Protein AF-A0A438KJW9-F1 (afdb_monomer_lite)

Organism: Vitis vinifera (NCBI:txid29760)

pLDDT: mean 77.49, std 19.34, range [31.14, 96.69]

Foldseek 3Di:
DDDDDPCPPDPPVCVVVVDDDDPFWDDKAWDDWDWDQDPVRWIKIWTWMWTATNPQGIKIWIKIWTDDPNDIDIDIDIDHADPVHGDDPVNVVVVVVVRNVVPCDPPD

Structure (mmCIF, N/CA/C/O backbone):
data_AF-A0A438KJW9-F1
#
_entry.id   AF-A0A438KJW9-F1
#
loop_
_atom_site.group_PDB
_atom_site.id
_atom_site.type_symbol
_atom_site.label_atom_id
_atom_site.label_alt_id
_atom_site.label_comp_id
_atom_site.label_asym_id
_atom_site.label_entity_id
_atom_site.label_seq_id
_atom_site.pdbx_PDB_ins_code
_atom_site.Cartn_x
_atom_site.Cartn_y
_atom_site.Cartn_z
_atom_site.occupancy
_atom_site.B_iso_or_equiv
_atom_site.auth_seq_id
_atom_site.auth_comp_id
_atom_site.auth_asym_id
_atom_site.auth_atom_id
_atom_site.pdbx_PDB_model_num
ATOM 1 N N . MET A 1 1 ? -30.720 -24.139 -36.562 1.00 39.31 1 MET A N 1
ATOM 2 C CA . MET A 1 1 ? -29.513 -24.545 -35.804 1.00 39.31 1 MET A CA 1
ATOM 3 C C . MET A 1 1 ? -28.395 -23.664 -36.357 1.00 39.31 1 MET A C 1
ATOM 5 O O . MET A 1 1 ? -28.233 -23.694 -37.562 1.00 39.31 1 MET A O 1
ATOM 9 N N . GLN A 1 2 ? -27.779 -22.704 -35.665 1.00 37.19 2 GLN A N 1
ATOM 10 C CA . GLN A 1 2 ? -27.159 -22.704 -34.337 1.00 37.19 2 GLN A CA 1
ATOM 11 C C . GLN A 1 2 ? -27.241 -21.284 -33.723 1.00 37.19 2 GLN A C 1
ATOM 13 O O . GLN A 1 2 ? -27.097 -20.299 -34.442 1.00 37.19 2 GLN A O 1
ATOM 18 N N . ASN A 1 3 ? -27.462 -21.196 -32.410 1.00 35.22 3 ASN A N 1
ATOM 19 C CA . ASN A 1 3 ? -27.422 -19.960 -31.618 1.00 35.22 3 ASN A CA 1
ATOM 20 C C . ASN A 1 3 ? -25.973 -19.523 -31.308 1.00 35.22 3 ASN A C 1
ATOM 22 O O . ASN A 1 3 ? -25.051 -20.325 -31.467 1.00 35.22 3 ASN A O 1
ATOM 26 N N . ASN A 1 4 ? -25.873 -18.356 -30.642 1.00 35.50 4 ASN A N 1
ATOM 27 C CA . ASN A 1 4 ? -24.968 -18.060 -29.511 1.00 35.50 4 ASN A CA 1
ATOM 28 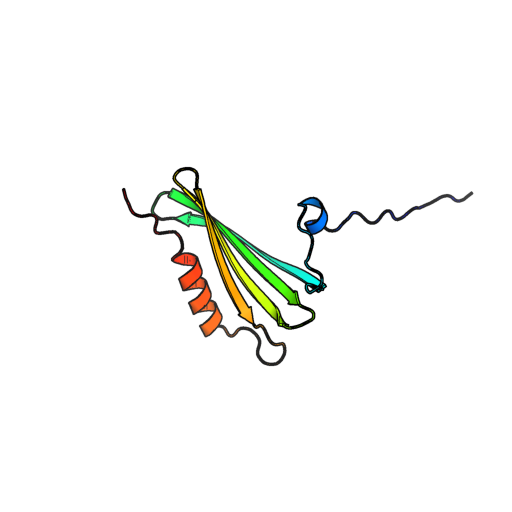C C . ASN A 1 4 ? -23.578 -17.454 -29.851 1.00 35.50 4 ASN A C 1
ATOM 30 O O . ASN A 1 4 ? -22.864 -17.990 -30.683 1.00 35.50 4 ASN A O 1
ATOM 34 N N . TRP A 1 5 ? -23.075 -16.360 -29.253 1.00 31.14 5 TRP A N 1
ATOM 35 C CA . TRP A 1 5 ? -23.405 -15.612 -28.027 1.00 31.14 5 TRP A CA 1
ATOM 36 C C . TRP A 1 5 ? -23.010 -14.127 -28.170 1.00 31.14 5 TRP A C 1
ATOM 38 O O . 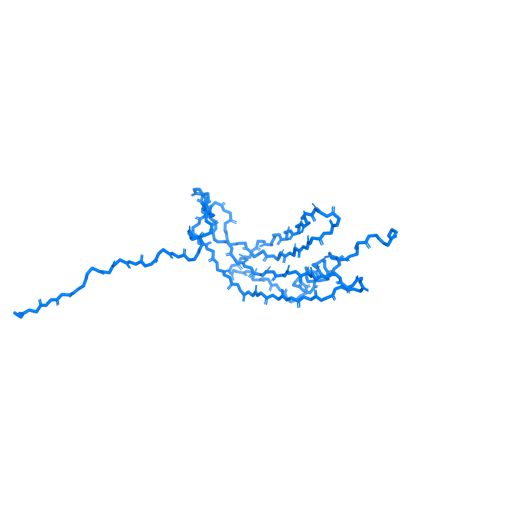TRP A 1 5 ? -21.914 -13.824 -28.643 1.00 31.14 5 TRP A O 1
ATOM 48 N N . ASN A 1 6 ? -23.832 -13.218 -27.634 1.00 44.84 6 ASN A N 1
ATOM 49 C CA . ASN A 1 6 ? -23.366 -11.912 -27.159 1.00 44.84 6 ASN A CA 1
ATOM 50 C C . ASN A 1 6 ? -22.297 -12.153 -26.081 1.00 44.84 6 ASN A C 1
ATOM 52 O O . ASN A 1 6 ? -22.628 -12.550 -24.963 1.00 44.84 6 ASN A O 1
ATOM 56 N N . LYS A 1 7 ? -21.020 -11.896 -26.382 1.00 42.62 7 LYS A N 1
ATOM 57 C CA . LYS A 1 7 ? -20.020 -11.669 -25.333 1.00 42.62 7 LYS A CA 1
ATOM 58 C C . LYS A 1 7 ? -20.253 -10.271 -24.778 1.00 42.62 7 LYS A C 1
ATOM 60 O O . LYS A 1 7 ? -19.609 -9.310 -25.183 1.00 42.62 7 LYS A O 1
ATOM 65 N N . GLN A 1 8 ? -21.197 -10.167 -23.853 1.00 46.06 8 GLN A N 1
ATOM 66 C CA . GLN A 1 8 ? -21.215 -9.054 -22.923 1.00 46.06 8 GLN A CA 1
ATOM 67 C C . GLN A 1 8 ? -20.028 -9.293 -21.988 1.00 46.06 8 GLN A C 1
ATOM 69 O O . GLN A 1 8 ? -20.101 -10.106 -21.070 1.00 46.06 8 GLN A O 1
ATOM 74 N N . SER A 1 9 ? -18.876 -8.710 -22.327 1.00 51.28 9 SER A N 1
ATOM 75 C CA . SER A 1 9 ? -17.696 -8.755 -21.472 1.00 51.28 9 SER A CA 1
ATOM 76 C C . SER A 1 9 ? -18.068 -8.102 -20.151 1.00 51.28 9 SER A C 1
ATOM 78 O O . SER A 1 9 ? -18.423 -6.921 -20.131 1.00 51.28 9 SER A O 1
ATOM 80 N N . SER A 1 10 ? -18.029 -8.873 -19.067 1.00 46.25 10 SER A N 1
ATOM 81 C CA . SER A 1 10 ? -18.157 -8.342 -17.716 1.00 46.25 10 SER A CA 1
ATOM 82 C C . SER A 1 10 ? -17.199 -7.158 -17.567 1.00 46.25 10 SER A C 1
ATOM 84 O O . SER A 1 10 ? -16.037 -7.287 -17.968 1.00 46.25 10 SER A O 1
ATOM 86 N N . PRO A 1 11 ? -17.652 -6.003 -17.054 1.00 48.69 11 PRO A N 1
ATOM 87 C CA . PRO A 1 11 ? -16.749 -4.888 -16.835 1.00 48.69 11 PRO A CA 1
ATOM 88 C C . PRO A 1 11 ? -15.631 -5.323 -15.869 1.00 48.69 11 PRO A C 1
ATOM 90 O O . PRO A 1 11 ? -15.903 -6.087 -14.935 1.00 48.69 11 PRO A O 1
ATOM 93 N N . PRO A 1 12 ? -14.377 -4.887 -16.091 1.00 56.84 12 PRO A N 1
ATOM 94 C CA . PRO A 1 12 ? -13.279 -5.189 -15.181 1.00 56.84 12 PRO A CA 1
ATOM 95 C C . PRO A 1 12 ? -13.631 -4.698 -13.774 1.00 56.84 12 PRO A C 1
ATOM 97 O O . PRO A 1 12 ? -14.296 -3.672 -13.622 1.00 56.84 12 PRO A O 1
ATOM 100 N N . LEU A 1 13 ? -13.190 -5.433 -12.748 1.00 53.62 13 LEU A N 1
ATOM 101 C CA . LEU A 1 13 ? -13.559 -5.211 -11.341 1.00 53.62 13 LEU A CA 1
ATOM 102 C C . LEU A 1 13 ? -13.441 -3.739 -10.907 1.00 53.62 13 LEU A C 1
ATOM 104 O O . LEU A 1 13 ? -14.288 -3.260 -10.161 1.00 53.62 13 LEU A O 1
ATOM 108 N N . PHE A 1 14 ? -12.475 -2.992 -11.446 1.00 51.31 14 PHE A N 1
ATOM 109 C CA . PHE A 1 14 ? -12.285 -1.562 -11.183 1.00 51.31 14 PHE A CA 1
ATOM 110 C C . PHE A 1 14 ? -13.493 -0.684 -11.554 1.00 51.31 14 PHE A C 1
ATOM 112 O O . PHE A 1 14 ? -13.867 0.206 -10.789 1.00 51.31 14 PHE A O 1
ATOM 119 N N . ALA A 1 15 ? -14.170 -0.976 -12.668 1.00 48.69 15 ALA A N 1
ATOM 120 C CA . ALA A 1 15 ? -15.391 -0.271 -13.060 1.00 48.69 15 ALA A CA 1
ATOM 121 C C . ALA A 1 15 ? -16.568 -0.595 -12.123 1.00 48.69 15 ALA A C 1
ATOM 123 O O . ALA A 1 15 ? -17.450 0.237 -11.918 1.00 48.69 15 ALA A O 1
ATOM 124 N N . SER A 1 16 ? -16.558 -1.778 -11.500 1.00 50.44 16 SER A N 1
ATOM 125 C CA . SER A 1 16 ? -17.591 -2.208 -10.554 1.00 50.44 16 SER A CA 1
ATOM 126 C C . SER A 1 16 ? -17.516 -1.490 -9.198 1.00 50.44 16 SER A C 1
ATOM 128 O O . SER A 1 16 ? -18.496 -1.510 -8.457 1.00 50.44 16 SER A O 1
ATOM 130 N N . PHE A 1 17 ? -16.391 -0.833 -8.888 1.00 56.59 17 PHE A N 1
ATOM 131 C CA . PHE A 1 17 ? -16.191 -0.030 -7.673 1.00 56.59 17 PHE A CA 1
ATOM 132 C C . PHE A 1 17 ? -16.322 1.485 -7.903 1.00 56.59 17 PHE A C 1
ATOM 134 O O . PHE A 1 17 ? -16.036 2.268 -7.000 1.00 56.59 17 PHE A O 1
ATOM 141 N N . GLY A 1 18 ? -16.753 1.925 -9.093 1.00 45.00 18 GLY A N 1
ATOM 142 C CA . GLY A 1 18 ? -16.922 3.353 -9.390 1.00 45.00 18 GLY A CA 1
ATOM 143 C C . GLY A 1 18 ? -15.609 4.141 -9.468 1.00 45.00 18 GLY A C 1
ATOM 144 O O . GLY A 1 18 ? -15.626 5.368 -9.389 1.00 45.00 18 GLY A O 1
ATOM 145 N N . LEU A 1 19 ? -14.472 3.460 -9.634 1.00 48.47 19 LEU A N 1
ATOM 146 C CA . LEU A 1 19 ? -13.183 4.097 -9.879 1.00 48.47 19 LEU A CA 1
ATOM 147 C C . LEU A 1 19 ? -13.089 4.431 -11.373 1.00 48.47 19 LEU A C 1
ATOM 149 O O . LEU A 1 19 ? -12.717 3.585 -12.186 1.00 48.47 19 LEU A O 1
ATOM 153 N N . SER A 1 20 ? -13.458 5.653 -11.764 1.00 47.56 20 SER A N 1
ATOM 154 C CA . SER A 1 20 ? -13.136 6.149 -13.104 1.00 47.56 20 SER A CA 1
ATOM 155 C C . SER A 1 20 ? -11.629 6.383 -13.178 1.00 47.56 20 SER A C 1
ATOM 157 O O . SER A 1 20 ? -11.113 7.287 -12.519 1.00 47.56 20 SER A O 1
ATOM 159 N N . LEU A 1 21 ? -10.924 5.557 -13.951 1.00 55.00 21 LEU A N 1
ATOM 160 C CA . LEU A 1 21 ? -9.547 5.836 -14.346 1.00 55.00 21 LEU A CA 1
ATOM 161 C C . LEU A 1 21 ? -9.537 7.204 -15.038 1.00 55.00 21 LEU A C 1
ATOM 163 O O . LEU A 1 21 ? -10.284 7.427 -15.990 1.00 55.00 21 LEU A O 1
ATOM 167 N N . ASP A 1 22 ? -8.751 8.132 -14.498 1.00 54.53 22 ASP A N 1
ATOM 168 C CA . ASP A 1 22 ? -8.505 9.437 -15.112 1.00 54.53 22 ASP A CA 1
ATOM 169 C C . ASP A 1 22 ? -7.962 9.230 -16.543 1.00 54.53 22 ASP A C 1
ATOM 171 O O . ASP A 1 22 ? -7.335 8.206 -16.822 1.00 54.53 22 ASP A O 1
ATOM 175 N N . GLU A 1 23 ? -8.149 10.188 -17.454 1.00 51.88 23 GLU A N 1
ATOM 176 C CA . GLU A 1 23 ? -7.780 10.092 -18.887 1.00 51.88 23 GLU A CA 1
ATOM 177 C C . GLU A 1 23 ? -6.291 9.717 -19.104 1.00 51.88 23 GLU A C 1
ATOM 179 O O . GLU A 1 23 ? -5.871 9.269 -20.172 1.00 51.88 23 GLU A O 1
ATOM 184 N N . SER A 1 24 ? -5.467 9.878 -18.066 1.00 56.62 24 SER A N 1
ATOM 185 C CA . SER A 1 24 ? -4.037 9.581 -18.061 1.00 56.62 24 SER A CA 1
ATOM 186 C C . SER A 1 24 ? -3.648 8.191 -17.521 1.00 56.62 24 SER A C 1
ATOM 188 O O . SER A 1 24 ? -2.443 7.915 -17.471 1.00 56.62 24 SER A O 1
ATOM 190 N N . THR A 1 25 ? -4.583 7.328 -17.119 1.00 64.50 25 THR A N 1
ATOM 191 C CA . THR A 1 25 ? -4.273 5.979 -16.613 1.00 64.50 25 THR A CA 1
ATOM 192 C C . THR A 1 25 ? -4.731 4.915 -17.601 1.00 64.50 25 THR A C 1
ATOM 194 O O . THR A 1 25 ? -5.916 4.809 -17.900 1.00 64.50 25 THR A O 1
ATOM 197 N N . LYS A 1 26 ? -3.783 4.130 -18.119 1.00 71.88 26 LYS A N 1
ATOM 198 C CA . LYS A 1 26 ? -4.046 3.094 -19.122 1.00 71.88 26 LYS A CA 1
ATOM 199 C C . LYS A 1 26 ?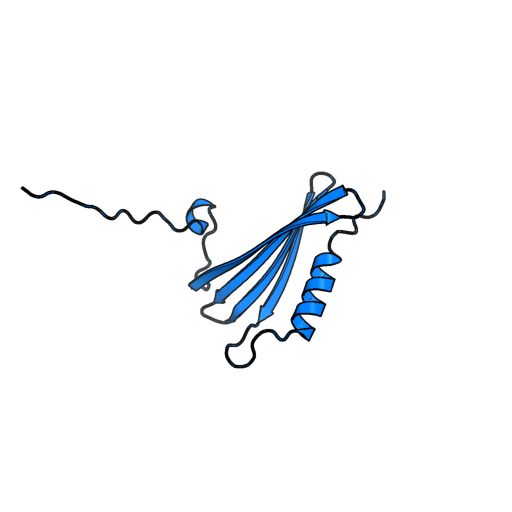 -4.534 1.804 -18.488 1.00 71.88 26 LYS A C 1
ATOM 201 O O . LYS A 1 26 ? -5.525 1.248 -18.946 1.00 71.88 26 LYS A O 1
ATOM 206 N N . ASP A 1 27 ? -3.825 1.343 -17.464 1.00 79.19 27 ASP A N 1
ATOM 207 C CA . ASP A 1 27 ? -4.086 0.053 -16.838 1.00 79.19 27 ASP A CA 1
ATOM 208 C C . ASP A 1 27 ? -3.656 0.049 -15.368 1.00 79.19 27 ASP A C 1
ATOM 210 O O . ASP A 1 27 ? -2.831 0.869 -14.942 1.00 79.19 27 ASP A O 1
ATOM 214 N N . VAL A 1 28 ? -4.236 -0.870 -14.599 1.00 86.12 28 VAL A N 1
ATOM 215 C CA . VAL A 1 28 ? -3.902 -1.114 -13.196 1.00 86.12 28 VAL A CA 1
ATOM 216 C C . VAL A 1 28 ? -3.800 -2.614 -12.951 1.00 86.12 28 VAL A C 1
ATOM 218 O O . VAL A 1 28 ? -4.764 -3.356 -13.130 1.00 86.12 28 VAL A O 1
ATOM 221 N N . GLU A 1 29 ? -2.647 -3.046 -12.456 1.00 89.69 29 GLU A N 1
ATOM 222 C CA . GLU A 1 29 ? -2.379 -4.434 -12.090 1.00 89.69 29 GLU A CA 1
ATOM 223 C C . GLU A 1 29 ? -2.262 -4.559 -10.570 1.00 89.69 29 GLU A C 1
ATOM 225 O O . GLU A 1 29 ? -1.391 -3.945 -9.957 1.00 89.69 29 GLU A O 1
ATOM 230 N N . LEU A 1 30 ? -3.125 -5.362 -9.946 1.00 89.88 30 LEU A N 1
ATOM 231 C CA . LEU A 1 30 ? -3.015 -5.682 -8.523 1.00 89.88 30 LEU A CA 1
ATOM 232 C C . LEU A 1 30 ? -1.960 -6.776 -8.324 1.00 89.88 30 LEU A C 1
ATOM 234 O O . LEU A 1 30 ? -2.129 -7.891 -8.810 1.00 89.88 30 LEU A O 1
ATOM 238 N N . ILE A 1 31 ? -0.903 -6.460 -7.581 1.00 91.12 31 ILE A N 1
ATOM 239 C CA . ILE A 1 31 ? 0.214 -7.369 -7.300 1.00 91.12 31 ILE A CA 1
ATOM 240 C C . ILE A 1 31 ? -0.050 -8.178 -6.032 1.00 91.12 31 ILE A C 1
ATOM 242 O O . ILE A 1 31 ? 0.206 -9.381 -5.998 1.00 91.12 31 ILE A O 1
ATOM 246 N N . GLY A 1 32 ? -0.580 -7.536 -4.989 1.00 91.81 32 GLY A N 1
ATOM 247 C CA . GLY A 1 32 ? -0.764 -8.182 -3.697 1.00 91.81 32 GLY A CA 1
ATOM 248 C C . GLY A 1 32 ? -1.765 -7.476 -2.798 1.00 91.81 32 GLY A C 1
ATOM 249 O O . GLY A 1 32 ? -1.979 -6.267 -2.898 1.00 91.81 32 GLY A O 1
ATOM 250 N N . VAL A 1 33 ? -2.365 -8.265 -1.910 1.00 94.19 33 VAL A N 1
ATOM 251 C CA . VAL A 1 33 ? -3.225 -7.802 -0.820 1.00 94.19 33 VAL A CA 1
ATOM 252 C C . VAL A 1 33 ? -2.784 -8.512 0.448 1.00 94.19 33 VAL A C 1
ATOM 254 O O . VAL A 1 33 ? -2.557 -9.723 0.427 1.00 94.19 33 VAL A O 1
ATOM 257 N N . ALA A 1 34 ? -2.675 -7.768 1.540 1.00 93.94 34 ALA A N 1
ATOM 258 C CA . ALA A 1 34 ? -2.362 -8.315 2.847 1.00 93.94 34 ALA A CA 1
ATOM 259 C C . ALA A 1 34 ? -3.191 -7.644 3.943 1.00 93.94 34 ALA A C 1
ATOM 261 O O . ALA A 1 34 ? -3.711 -6.538 3.798 1.00 93.94 34 ALA A O 1
ATOM 262 N N . GLU A 1 35 ? -3.303 -8.350 5.058 1.00 93.56 35 GLU A N 1
ATOM 263 C CA . GLU A 1 35 ? -3.985 -7.901 6.259 1.00 93.56 35 GLU A CA 1
ATOM 264 C C . GLU A 1 35 ? -3.070 -8.159 7.451 1.00 93.56 35 GLU A C 1
ATOM 266 O O . GLU A 1 35 ? -2.529 -9.257 7.601 1.00 93.56 35 GLU A O 1
ATOM 271 N N . ARG A 1 36 ? -2.903 -7.159 8.319 1.00 92.31 36 ARG A N 1
ATOM 272 C CA . ARG A 1 36 ? -2.092 -7.288 9.532 1.00 92.31 36 ARG A CA 1
ATOM 273 C C . ARG A 1 36 ? -2.739 -6.606 10.728 1.00 92.31 36 ARG A C 1
ATOM 275 O O . ARG A 1 36 ? -3.372 -5.561 10.601 1.00 92.31 36 ARG A O 1
ATOM 282 N N . SER A 1 37 ? -2.515 -7.181 11.905 1.00 88.25 37 SER A N 1
ATOM 283 C CA . SER A 1 37 ? -2.835 -6.530 13.175 1.00 88.25 37 SER A CA 1
ATOM 284 C C . SER A 1 37 ? -1.637 -5.708 13.635 1.00 88.25 37 SER A C 1
ATOM 286 O O . SER A 1 37 ? -0.534 -6.242 13.755 1.00 88.25 37 SER A O 1
ATOM 288 N N . SER A 1 38 ? -1.848 -4.429 13.938 1.00 82.25 38 SER A N 1
ATOM 289 C CA . SER A 1 38 ? -0.832 -3.606 14.597 1.00 82.25 38 SER A CA 1
ATOM 290 C C . SER A 1 38 ? -0.670 -3.981 16.070 1.00 82.25 38 SER A C 1
ATOM 292 O O . SER A 1 38 ? -1.507 -4.685 16.648 1.00 82.25 38 SER A O 1
ATOM 294 N N . GLN A 1 39 ? 0.375 -3.447 16.710 1.00 72.88 39 GLN A N 1
ATOM 295 C CA . GLN A 1 39 ? 0.602 -3.613 18.152 1.00 72.88 39 GLN A CA 1
ATOM 296 C C . GLN A 1 39 ? -0.550 -3.076 19.026 1.00 72.88 39 GLN A C 1
ATOM 298 O O . GLN A 1 39 ? -0.674 -3.479 20.178 1.00 72.88 39 GLN A O 1
ATOM 303 N N . GLY A 1 40 ? -1.420 -2.216 18.482 1.00 74.44 40 GLY A N 1
ATOM 304 C CA . GLY A 1 40 ? -2.623 -1.704 19.150 1.00 74.44 40 GLY A CA 1
ATOM 305 C C . GLY A 1 40 ? -3.910 -2.478 18.840 1.00 74.44 40 GLY A C 1
ATOM 306 O O . GLY A 1 40 ? -4.990 -1.984 19.152 1.00 74.44 40 GLY A O 1
ATOM 307 N N . GLY A 1 41 ? -3.826 -3.642 18.181 1.00 82.81 41 GLY A N 1
ATOM 308 C CA . GLY A 1 41 ? -4.999 -4.411 17.735 1.00 82.81 41 GLY A CA 1
ATOM 309 C C . GLY A 1 41 ? -5.740 -3.778 16.552 1.00 82.81 41 GLY A C 1
ATOM 310 O O . GLY A 1 41 ? -6.871 -4.154 16.247 1.00 82.81 41 GLY A O 1
ATOM 311 N N . LEU A 1 42 ? -5.121 -2.794 15.896 1.00 88.94 42 LEU A N 1
ATOM 312 C CA . LEU A 1 42 ? -5.676 -2.117 14.734 1.00 88.94 42 LEU A CA 1
ATOM 313 C C . LEU A 1 42 ? -5.524 -3.015 13.505 1.00 88.94 42 LEU A C 1
ATOM 315 O O . LEU A 1 42 ? -4.409 -3.418 13.174 1.00 88.94 42 LEU A O 1
ATOM 319 N N . GLN A 1 43 ? -6.626 -3.284 12.810 1.00 92.94 43 GLN A N 1
ATOM 320 C CA . GLN A 1 43 ? -6.576 -3.974 11.526 1.00 92.94 43 GLN A CA 1
ATOM 321 C C . GLN A 1 43 ? -6.102 -3.003 10.439 1.00 92.94 43 GLN A C 1
ATOM 323 O O . GLN A 1 43 ? -6.763 -1.995 10.171 1.00 92.94 43 GLN A O 1
ATOM 328 N N . VAL A 1 44 ? -4.970 -3.322 9.815 1.00 94.56 44 VAL A N 1
ATOM 329 C CA . VAL A 1 44 ? -4.407 -2.592 8.677 1.00 94.56 44 VAL A CA 1
ATOM 330 C C . VAL A 1 44 ? -4.539 -3.456 7.428 1.00 94.56 44 VAL A C 1
ATOM 332 O O . VAL A 1 44 ? -4.219 -4.647 7.451 1.00 94.56 44 VAL A O 1
ATOM 335 N N . TYR A 1 45 ? -5.029 -2.849 6.354 1.00 95.75 45 TYR A N 1
ATOM 336 C CA . TYR A 1 45 ? -5.151 -3.451 5.031 1.00 95.75 45 TYR A CA 1
ATOM 337 C C . TYR A 1 45 ? -4.072 -2.882 4.129 1.00 95.75 45 TYR A C 1
ATOM 339 O O . TYR A 1 45 ? -3.907 -1.663 4.070 1.00 95.75 45 TYR A O 1
ATOM 347 N N . GLU A 1 46 ? -3.368 -3.746 3.416 1.00 96.12 46 GLU A N 1
ATOM 348 C CA . GLU A 1 46 ? -2.251 -3.375 2.560 1.00 96.12 46 GLU A CA 1
ATOM 349 C C . GLU A 1 46 ? -2.489 -3.841 1.129 1.00 96.12 46 GLU A C 1
ATOM 351 O O . GLU A 1 46 ? -3.031 -4.921 0.891 1.00 96.12 46 GLU A O 1
ATOM 356 N N . PHE A 1 47 ? -2.074 -3.014 0.174 1.00 95.69 47 PHE A N 1
ATOM 357 C CA . PHE A 1 47 ? -2.221 -3.270 -1.252 1.00 95.69 47 PHE A CA 1
ATOM 358 C C . PHE A 1 47 ? -0.926 -2.902 -1.970 1.00 95.69 47 PHE A C 1
ATOM 360 O O . PHE A 1 47 ? -0.379 -1.821 -1.755 1.00 95.69 47 PHE A O 1
ATOM 367 N N . GLU A 1 48 ? -0.471 -3.765 -2.868 1.00 94.62 48 GLU A N 1
ATOM 368 C CA . GLU A 1 48 ? 0.581 -3.456 -3.835 1.00 94.62 48 GLU A CA 1
ATOM 369 C C . GLU A 1 48 ? -0.031 -3.528 -5.231 1.00 94.62 48 GLU A C 1
ATOM 371 O O . GLU A 1 48 ? -0.675 -4.519 -5.578 1.00 94.62 48 GLU A O 1
ATOM 376 N N . TYR A 1 49 ? 0.135 -2.485 -6.037 1.00 92.69 49 TYR A N 1
ATOM 377 C CA . TYR A 1 49 ? -0.376 -2.463 -7.407 1.00 92.69 49 TYR A CA 1
ATOM 378 C C . TYR A 1 49 ? 0.492 -1.605 -8.322 1.00 92.69 49 TYR A C 1
ATOM 380 O O . TYR A 1 49 ? 1.179 -0.687 -7.878 1.00 92.69 49 TYR A O 1
ATOM 388 N N . ILE A 1 50 ? 0.470 -1.903 -9.615 1.00 90.12 50 ILE A N 1
ATOM 389 C CA . ILE A 1 50 ? 1.141 -1.127 -10.652 1.00 90.12 50 ILE A CA 1
ATOM 390 C C . ILE A 1 50 ? 0.092 -0.305 -11.391 1.00 90.12 50 ILE A C 1
ATOM 392 O O . ILE A 1 50 ? -0.960 -0.812 -11.762 1.00 90.12 50 ILE A O 1
ATOM 396 N N . ILE A 1 51 ? 0.386 0.971 -11.609 1.00 88.69 51 ILE A N 1
ATOM 397 C CA . ILE A 1 51 ? -0.373 1.865 -12.478 1.00 88.69 51 ILE A CA 1
ATOM 398 C C . ILE A 1 51 ? 0.467 2.119 -13.731 1.00 88.69 51 ILE A C 1
ATOM 400 O O . ILE A 1 51 ? 1.550 2.702 -13.623 1.00 88.69 51 ILE A O 1
ATOM 404 N N . ASP A 1 52 ? -0.039 1.766 -14.913 1.00 83.56 52 ASP A N 1
ATOM 405 C CA . ASP A 1 52 ? 0.510 2.259 -16.181 1.00 83.56 52 ASP A CA 1
ATOM 406 C C . ASP A 1 52 ? -0.152 3.596 -16.529 1.00 83.56 52 ASP A C 1
ATOM 408 O O . ASP A 1 52 ? -1.359 3.680 -16.775 1.00 83.56 52 ASP A O 1
ATOM 412 N N . SER A 1 53 ? 0.643 4.666 -16.534 1.00 71.81 53 SER A N 1
ATOM 413 C CA . SER A 1 53 ? 0.171 6.004 -16.876 1.00 71.81 53 SER A CA 1
ATOM 414 C C . SER A 1 53 ? 0.688 6.462 -18.236 1.00 71.81 53 SER A C 1
ATOM 416 O O . SER A 1 53 ? 1.871 6.359 -18.566 1.00 71.81 53 SER A O 1
ATOM 418 N N . THR A 1 54 ? -0.193 7.087 -19.013 1.00 66.25 54 THR A N 1
ATOM 419 C CA . THR A 1 54 ? 0.085 7.580 -20.369 1.00 66.25 54 THR A CA 1
ATOM 420 C C . THR A 1 54 ? 1.221 8.602 -20.413 1.00 66.25 54 THR A C 1
ATOM 422 O O . THR A 1 54 ? 1.906 8.702 -21.427 1.00 66.25 54 THR A O 1
ATOM 425 N N . ARG A 1 55 ? 1.431 9.355 -19.324 1.00 65.50 55 ARG A N 1
ATOM 426 C CA . ARG A 1 55 ? 2.376 10.485 -19.252 1.00 65.50 55 ARG A CA 1
ATOM 427 C C . ARG A 1 55 ? 3.502 10.313 -18.228 1.00 65.50 55 ARG A C 1
ATOM 429 O O . ARG A 1 55 ? 4.420 11.124 -18.220 1.00 65.50 55 ARG A O 1
ATOM 436 N N . GLY A 1 56 ? 3.430 9.307 -17.355 1.00 64.81 56 GLY A N 1
ATOM 437 C CA . GLY A 1 56 ? 4.331 9.167 -16.203 1.00 64.81 56 GLY A CA 1
ATOM 438 C C . GLY A 1 56 ? 5.017 7.809 -16.083 1.00 64.81 56 GLY A C 1
ATOM 439 O O . GLY A 1 56 ? 5.679 7.579 -15.073 1.00 64.81 56 GLY A O 1
ATOM 440 N N . GLY A 1 57 ? 4.852 6.929 -17.076 1.00 77.06 57 GLY A N 1
ATOM 441 C CA . GLY A 1 57 ? 5.372 5.564 -17.043 1.00 77.06 57 GLY A CA 1
ATOM 442 C C . GLY A 1 57 ? 4.634 4.671 -16.044 1.00 77.06 57 GLY A C 1
ATOM 443 O O . GLY A 1 57 ? 3.582 5.050 -15.511 1.00 77.06 57 GLY A O 1
ATOM 444 N N . MET A 1 58 ? 5.202 3.488 -15.801 1.00 85.12 58 MET A N 1
ATOM 445 C CA . MET A 1 58 ? 4.696 2.550 -14.805 1.00 85.12 58 MET A CA 1
ATOM 446 C C . MET A 1 58 ? 5.097 2.999 -13.397 1.00 85.12 58 MET A C 1
ATOM 448 O O . MET A 1 58 ? 6.240 3.375 -13.126 1.00 85.12 58 MET A O 1
ATOM 452 N N . LYS A 1 59 ? 4.135 2.981 -12.480 1.00 88.88 59 LYS A N 1
ATOM 453 C CA . LYS A 1 59 ? 4.346 3.299 -11.068 1.00 88.88 59 LYS A CA 1
ATOM 454 C C . LYS A 1 59 ? 3.896 2.129 -10.231 1.00 88.88 59 LYS A C 1
ATOM 456 O O . LYS A 1 59 ? 2.750 1.717 -10.337 1.00 88.88 59 LYS A O 1
ATOM 461 N N . ARG A 1 60 ? 4.771 1.647 -9.363 1.00 92.06 60 ARG A N 1
ATOM 462 C CA . ARG A 1 60 ? 4.411 0.696 -8.323 1.00 92.06 60 ARG A CA 1
ATOM 463 C C . ARG A 1 60 ? 3.965 1.461 -7.088 1.00 92.06 60 ARG A C 1
ATOM 465 O O . ARG A 1 60 ? 4.659 2.372 -6.635 1.00 92.06 60 ARG A O 1
ATOM 472 N N . ILE A 1 61 ? 2.797 1.114 -6.578 1.00 94.00 61 ILE A N 1
ATOM 473 C CA . ILE A 1 61 ? 2.178 1.741 -5.422 1.00 94.00 61 ILE A CA 1
ATOM 474 C C . ILE A 1 61 ? 2.135 0.731 -4.282 1.00 94.00 61 ILE A C 1
ATOM 476 O O . ILE A 1 61 ? 1.647 -0.381 -4.469 1.00 94.00 61 ILE A O 1
ATOM 480 N N . PHE A 1 62 ? 2.619 1.145 -3.113 1.00 96.19 62 PHE A N 1
ATOM 481 C CA . PHE A 1 62 ? 2.405 0.457 -1.842 1.00 96.19 62 PHE A CA 1
ATOM 482 C C . PHE A 1 62 ? 1.399 1.273 -1.039 1.00 96.19 62 PHE A C 1
ATOM 484 O O . PHE A 1 62 ? 1.630 2.454 -0.762 1.00 96.19 62 PHE A O 1
ATOM 491 N N . SER A 1 63 ? 0.281 0.660 -0.685 1.00 96.69 63 SER A N 1
ATOM 492 C CA . SER A 1 63 ? -0.819 1.310 0.011 1.00 96.69 63 SER A CA 1
ATOM 493 C C . SER A 1 63 ? -1.112 0.612 1.326 1.00 96.69 63 SER A C 1
ATOM 495 O O . SER A 1 63 ? -1.110 -0.613 1.383 1.00 96.69 63 SER A O 1
ATOM 497 N N . ALA A 1 64 ? -1.413 1.390 2.361 1.00 96.06 64 ALA A N 1
ATOM 498 C CA . ALA A 1 64 ? -1.916 0.891 3.634 1.00 96.06 64 ALA A CA 1
ATOM 499 C C . ALA A 1 64 ? -3.120 1.723 4.087 1.00 96.06 64 ALA A C 1
ATOM 501 O O . ALA A 1 64 ? -3.156 2.944 3.904 1.00 96.06 64 ALA A O 1
ATOM 502 N N . ALA A 1 65 ? -4.108 1.063 4.681 1.00 95.25 65 ALA A N 1
ATOM 503 C CA . ALA A 1 65 ? -5.346 1.680 5.122 1.00 95.25 65 ALA A CA 1
ATOM 504 C C . ALA A 1 65 ? -5.817 1.108 6.459 1.00 95.25 65 ALA A C 1
ATOM 506 O O . ALA A 1 65 ? -5.795 -0.103 6.675 1.00 95.25 65 ALA A O 1
ATOM 507 N N . PHE A 1 66 ? -6.312 1.977 7.336 1.00 93.38 66 PHE A N 1
ATOM 508 C CA . PHE A 1 66 ? -6.997 1.571 8.561 1.00 93.38 66 PHE A CA 1
ATOM 509 C C . PHE A 1 66 ? -8.038 2.608 8.982 1.00 93.38 66 PHE A C 1
ATOM 511 O O . PHE A 1 66 ? -8.007 3.769 8.564 1.00 93.38 66 PHE A O 1
ATOM 518 N N . VAL A 1 67 ? -8.954 2.197 9.858 1.00 91.00 67 VAL A N 1
ATOM 519 C CA . VAL A 1 67 ? -9.934 3.091 10.480 1.00 91.00 67 VAL A CA 1
ATOM 520 C C . VAL A 1 67 ? -9.639 3.202 11.968 1.00 91.00 67 VAL A C 1
ATOM 522 O O . VAL A 1 67 ? -9.565 2.196 12.665 1.00 91.00 67 VAL A O 1
ATOM 525 N N . ASN A 1 6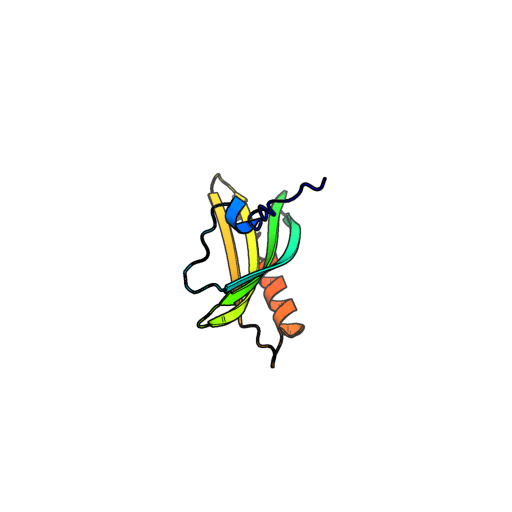8 ? -9.517 4.430 12.467 1.00 89.12 68 ASN A N 1
ATOM 526 C CA . ASN A 1 68 ? -9.430 4.709 13.899 1.00 89.12 68 ASN A CA 1
ATOM 527 C C . ASN A 1 68 ? -10.247 5.963 14.235 1.00 89.12 68 ASN A C 1
ATOM 529 O O . ASN A 1 68 ? -10.301 6.898 13.439 1.00 89.12 68 ASN A O 1
ATOM 533 N N . SER A 1 69 ? -10.914 5.998 15.391 1.00 89.69 69 SER A N 1
ATOM 534 C CA . SER A 1 69 ? -11.694 7.161 15.853 1.00 89.69 69 SER A CA 1
ATOM 535 C C . SER A 1 69 ? -12.643 7.750 14.793 1.00 89.69 69 SER A C 1
ATOM 537 O O . SER A 1 69 ? -12.756 8.968 14.647 1.00 89.69 69 SER A O 1
ATOM 539 N N . LYS A 1 70 ? -13.331 6.877 14.037 1.00 91.56 70 LYS A N 1
ATOM 540 C CA . LYS A 1 70 ? -14.254 7.224 12.932 1.00 91.56 70 LYS A CA 1
ATOM 541 C C . LYS A 1 70 ? -13.602 7.976 11.758 1.00 91.56 70 LYS A C 1
ATOM 543 O O . LYS A 1 70 ? -14.296 8.656 11.005 1.00 91.56 70 LYS A O 1
ATOM 548 N N . LYS A 1 71 ? -12.285 7.862 11.592 1.00 92.44 71 LYS A N 1
ATOM 549 C CA . LYS A 1 71 ? -11.524 8.440 10.479 1.00 92.44 71 LYS A CA 1
ATOM 550 C C . LYS A 1 71 ? -10.824 7.334 9.696 1.00 92.44 71 LYS A C 1
ATOM 552 O O . LYS A 1 71 ? -10.279 6.410 10.295 1.00 92.44 71 LYS A O 1
ATOM 557 N N . LEU A 1 72 ? -10.855 7.447 8.368 1.00 93.69 72 LEU A N 1
ATOM 558 C CA . LEU A 1 72 ? -10.090 6.602 7.453 1.00 93.69 72 LEU A CA 1
ATOM 559 C C . LEU A 1 72 ? -8.710 7.228 7.241 1.00 93.69 72 LEU A C 1
ATOM 561 O O . LEU A 1 72 ? -8.612 8.392 6.850 1.00 93.69 72 LEU A O 1
ATOM 565 N N . TYR A 1 73 ? -7.668 6.449 7.492 1.00 93.44 73 TYR A N 1
ATOM 566 C CA . TYR A 1 73 ? -6.279 6.829 7.278 1.00 93.44 73 TYR A CA 1
ATOM 567 C C . TYR A 1 73 ? -5.739 6.033 6.098 1.00 93.44 73 TYR A C 1
ATOM 569 O O . TYR A 1 73 ? -5.918 4.818 6.044 1.00 93.44 73 TYR A O 1
ATOM 577 N N . LEU A 1 74 ? -5.103 6.728 5.156 1.00 95.19 74 LEU A N 1
ATOM 578 C CA . LEU A 1 74 ? -4.552 6.151 3.934 1.00 95.19 74 LEU A CA 1
ATOM 579 C C . LEU A 1 74 ? -3.097 6.593 3.786 1.00 95.19 74 LEU A C 1
ATOM 581 O O . LEU A 1 74 ? -2.807 7.788 3.856 1.00 95.19 74 LEU A O 1
ATOM 585 N N . LEU A 1 75 ? -2.209 5.639 3.538 1.00 95.81 75 LEU A N 1
ATOM 586 C CA . LEU A 1 75 ? -0.850 5.872 3.071 1.00 95.81 75 LEU A CA 1
ATOM 587 C C . LEU A 1 75 ? -0.740 5.320 1.656 1.00 95.81 75 LEU A C 1
ATOM 589 O O . LEU A 1 75 ? -1.084 4.167 1.429 1.00 95.81 75 LEU A O 1
ATOM 593 N N . ASN A 1 76 ? -0.229 6.134 0.735 1.00 95.62 76 ASN A N 1
ATOM 594 C CA . ASN A 1 76 ? 0.134 5.718 -0.614 1.00 95.62 76 ASN A CA 1
ATOM 595 C C . ASN A 1 76 ? 1.585 6.115 -0.870 1.00 95.62 76 ASN A C 1
ATOM 597 O O . ASN A 1 76 ? 1.913 7.302 -0.898 1.00 95.62 76 ASN A O 1
ATOM 601 N N . ILE A 1 77 ? 2.441 5.125 -1.084 1.00 95.69 77 ILE A N 1
ATOM 602 C CA . ILE A 1 77 ? 3.832 5.307 -1.481 1.00 95.69 77 ILE A CA 1
ATOM 603 C C . ILE A 1 77 ? 3.918 4.996 -2.970 1.00 95.69 77 ILE A C 1
ATOM 605 O O . ILE A 1 77 ? 3.683 3.862 -3.378 1.00 95.69 77 ILE A O 1
ATOM 609 N N . ALA A 1 78 ? 4.259 5.993 -3.782 1.00 92.81 78 ALA A N 1
ATOM 610 C CA . ALA A 1 78 ? 4.434 5.817 -5.217 1.00 92.81 78 ALA A CA 1
ATOM 611 C C . ALA A 1 78 ? 5.921 5.734 -5.574 1.00 92.81 78 ALA A C 1
ATOM 613 O O . ALA A 1 78 ?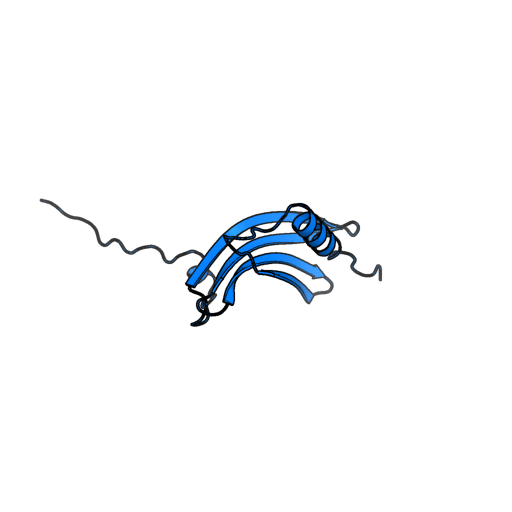 6.670 6.686 -5.353 1.00 92.81 78 ALA A O 1
ATOM 614 N N . HIS A 1 79 ? 6.328 4.625 -6.184 1.00 90.88 79 HIS A N 1
ATOM 615 C CA . HIS A 1 79 ? 7.656 4.427 -6.747 1.00 90.88 79 HIS A CA 1
ATOM 616 C C . HIS A 1 79 ? 7.554 4.324 -8.272 1.00 90.88 79 HIS A C 1
ATOM 618 O O . HIS A 1 79 ? 6.748 3.561 -8.799 1.00 90.88 79 HIS A O 1
ATOM 624 N N . MET A 1 80 ? 8.378 5.074 -9.005 1.00 86.94 80 MET A N 1
ATOM 625 C CA . MET A 1 80 ? 8.427 4.957 -10.465 1.00 86.94 80 MET A CA 1
ATOM 626 C C . MET A 1 80 ? 9.213 3.705 -10.847 1.00 86.94 80 MET A C 1
ATOM 628 O O . MET A 1 80 ? 10.418 3.640 -10.626 1.00 86.94 80 MET A O 1
ATOM 632 N N . ASP A 1 81 ? 8.520 2.706 -11.379 1.00 77.31 81 ASP A N 1
ATOM 633 C CA . ASP A 1 81 ? 9.096 1.413 -11.730 1.00 77.31 81 ASP A CA 1
ATOM 634 C C . ASP A 1 81 ? 9.444 1.438 -13.220 1.00 77.31 81 ASP A C 1
ATOM 636 O O . ASP A 1 81 ? 8.571 1.619 -14.072 1.00 77.31 81 ASP A O 1
ATOM 640 N N . LYS A 1 82 ? 10.733 1.351 -13.547 1.00 75.50 82 LYS A N 1
ATOM 641 C CA . LYS A 1 82 ? 11.197 1.387 -14.937 1.00 75.50 82 LYS A CA 1
ATOM 642 C C . LYS A 1 82 ? 11.557 -0.026 -15.384 1.00 75.50 82 LYS A C 1
ATOM 644 O O . LYS A 1 82 ? 12.267 -0.696 -14.640 1.00 75.50 82 LYS A O 1
ATOM 649 N N . PRO A 1 83 ? 11.181 -0.473 -16.594 1.00 69.88 83 PRO A N 1
ATOM 650 C CA . PRO A 1 83 ? 11.609 -1.777 -17.110 1.00 69.88 83 PRO A CA 1
ATOM 651 C C . PRO A 1 83 ? 13.135 -1.959 -17.074 1.00 69.88 83 PRO A C 1
ATOM 653 O O . PRO A 1 83 ? 13.639 -3.022 -16.726 1.00 69.88 83 PRO A O 1
ATOM 656 N N . GLU A 1 84 ? 13.870 -0.893 -17.388 1.00 74.31 84 GLU A N 1
ATOM 657 C CA . GLU A 1 84 ? 15.333 -0.822 -17.367 1.00 74.31 84 GLU A CA 1
ATOM 658 C C . GLU A 1 84 ? 15.959 -0.743 -15.963 1.00 74.31 84 GLU A C 1
ATOM 660 O O . GLU A 1 84 ? 17.159 -0.961 -15.816 1.00 74.31 84 GLU A O 1
ATOM 665 N N . SER A 1 85 ? 15.175 -0.430 -14.932 1.00 72.12 85 SER A N 1
ATOM 666 C CA . SER A 1 85 ? 15.624 -0.359 -13.540 1.00 72.12 85 SER A CA 1
ATOM 667 C C . SER A 1 85 ? 14.450 -0.723 -12.630 1.00 72.12 85 SER A C 1
ATOM 669 O O . SER A 1 85 ? 13.849 0.178 -12.029 1.00 72.12 85 SER A O 1
ATOM 671 N N . PRO A 1 86 ? 14.086 -2.017 -12.574 1.00 81.94 86 PRO A N 1
ATOM 672 C CA . PRO A 1 86 ? 12.978 -2.464 -11.749 1.00 81.94 86 PRO A CA 1
ATOM 673 C C . PRO A 1 86 ? 13.278 -2.177 -10.279 1.00 81.94 86 PRO A C 1
ATOM 675 O O . PRO A 1 86 ? 14.444 -2.074 -9.891 1.00 81.94 86 PRO A O 1
ATOM 678 N N . LEU A 1 87 ? 12.228 -2.072 -9.465 1.00 88.12 87 LEU A N 1
ATOM 679 C CA . LEU A 1 87 ? 12.357 -1.905 -8.018 1.00 88.12 87 LEU A CA 1
ATOM 680 C C . LEU A 1 87 ? 13.359 -2.917 -7.430 1.00 88.12 87 LEU A C 1
ATOM 682 O O . LEU A 1 87 ? 13.108 -4.125 -7.420 1.00 88.12 87 LEU A O 1
ATOM 686 N N . ASP A 1 88 ? 14.488 -2.415 -6.931 1.00 90.94 88 ASP A N 1
ATOM 687 C CA . ASP A 1 88 ? 15.527 -3.240 -6.329 1.00 90.94 88 ASP A CA 1
ATOM 688 C C . ASP A 1 88 ? 15.140 -3.684 -4.909 1.00 90.94 88 ASP A C 1
ATOM 690 O O . ASP A 1 88 ? 14.274 -3.099 -4.251 1.00 90.94 88 ASP A O 1
ATOM 694 N N . SER A 1 89 ? 15.788 -4.742 -4.420 1.00 91.88 89 SER A N 1
ATOM 695 C CA . SER A 1 89 ? 15.452 -5.354 -3.132 1.00 91.88 89 SER A CA 1
ATOM 696 C C . SER A 1 89 ? 15.684 -4.428 -1.938 1.00 91.88 89 SER A C 1
ATOM 698 O O . SER A 1 89 ? 14.929 -4.493 -0.965 1.00 91.88 89 SER A O 1
ATOM 700 N N . HIS A 1 90 ? 16.697 -3.561 -1.994 1.00 94.50 90 HIS A N 1
ATOM 701 C CA . HIS A 1 90 ? 17.001 -2.647 -0.902 1.00 94.50 90 HIS A CA 1
ATOM 702 C C . HIS A 1 90 ? 15.945 -1.546 -0.818 1.00 94.50 90 HIS A C 1
ATOM 704 O O . HIS A 1 90 ? 15.361 -1.341 0.248 1.00 94.50 90 HIS A O 1
ATOM 710 N N . THR A 1 91 ? 15.631 -0.909 -1.947 1.00 93.38 91 THR A N 1
ATOM 711 C CA . THR A 1 91 ? 14.562 0.092 -2.024 1.00 93.38 91 THR A CA 1
ATOM 712 C C . THR A 1 91 ? 13.224 -0.515 -1.625 1.00 93.38 91 THR A C 1
ATOM 714 O O . THR A 1 91 ? 12.524 0.072 -0.804 1.00 93.38 91 THR A O 1
ATOM 717 N N . ARG A 1 92 ? 12.889 -1.722 -2.107 1.00 94.00 92 ARG A N 1
ATOM 718 C CA . ARG A 1 92 ? 11.679 -2.442 -1.676 1.00 94.00 92 ARG A CA 1
ATOM 719 C C . ARG A 1 92 ? 11.624 -2.592 -0.158 1.00 94.00 92 ARG A C 1
ATOM 721 O O . ARG A 1 92 ? 10.636 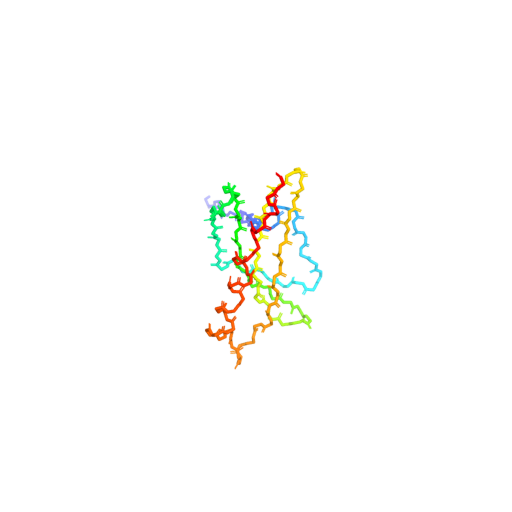-2.187 0.442 1.00 94.00 92 ARG A O 1
ATOM 728 N N . THR A 1 93 ? 12.693 -3.099 0.454 1.00 95.56 93 THR A N 1
ATOM 729 C CA . THR A 1 93 ? 12.756 -3.300 1.911 1.00 95.56 93 THR A CA 1
ATOM 730 C C . THR A 1 93 ? 12.516 -1.988 2.665 1.00 95.56 93 THR A C 1
ATOM 732 O O . THR A 1 93 ? 11.780 -1.958 3.648 1.00 95.56 93 THR A O 1
ATOM 735 N N . MET A 1 94 ? 13.095 -0.880 2.193 1.00 96.06 94 MET A N 1
ATOM 736 C CA . MET A 1 94 ? 12.890 0.443 2.793 1.00 96.06 94 MET A CA 1
ATOM 737 C C . MET A 1 94 ? 11.436 0.918 2.665 1.00 96.06 94 MET A C 1
ATOM 739 O O . MET A 1 94 ? 10.877 1.446 3.626 1.00 96.06 94 MET A O 1
ATOM 743 N N . LEU A 1 95 ? 10.800 0.724 1.505 1.00 95.75 95 LEU A N 1
ATOM 744 C CA . LEU A 1 95 ? 9.395 1.096 1.303 1.00 95.75 95 LEU A CA 1
ATOM 745 C C . LEU A 1 95 ? 8.453 0.252 2.170 1.00 95.75 95 LEU A C 1
ATOM 747 O O . LEU A 1 95 ? 7.530 0.801 2.767 1.00 95.75 95 LEU A O 1
ATOM 751 N N . GLU A 1 96 ? 8.718 -1.048 2.296 1.00 94.88 96 GLU A N 1
ATOM 752 C CA . GLU A 1 96 ? 7.984 -1.952 3.189 1.00 94.88 96 GLU A CA 1
ATOM 753 C C . GLU A 1 96 ? 8.130 -1.531 4.656 1.00 94.88 96 GLU A C 1
ATOM 755 O O . GLU A 1 96 ? 7.152 -1.518 5.395 1.00 94.88 96 GLU A O 1
ATOM 760 N N . GLN A 1 97 ? 9.318 -1.101 5.091 1.00 94.38 97 GLN A N 1
ATOM 761 C CA . GLN A 1 97 ? 9.508 -0.564 6.443 1.00 94.38 97 GLN A CA 1
ATOM 762 C C . GLN A 1 97 ? 8.690 0.709 6.690 1.00 94.38 97 GLN A C 1
ATOM 764 O O . GLN A 1 97 ? 8.085 0.850 7.754 1.00 94.38 97 GLN A O 1
ATOM 769 N N . VAL A 1 98 ? 8.632 1.623 5.715 1.00 94.38 98 VAL A N 1
ATOM 770 C CA . VAL A 1 98 ? 7.773 2.814 5.806 1.00 94.38 98 VAL A CA 1
ATOM 771 C C . VAL A 1 98 ? 6.302 2.402 5.872 1.00 94.38 98 VAL A C 1
ATOM 773 O O . VAL A 1 98 ? 5.573 2.907 6.726 1.00 94.38 98 VAL A O 1
ATOM 776 N N . LEU A 1 99 ? 5.874 1.454 5.035 1.00 94.56 99 LEU A N 1
ATOM 777 C CA . LEU A 1 99 ? 4.506 0.933 5.020 1.00 94.56 99 LEU A CA 1
ATOM 778 C C . LEU A 1 99 ? 4.121 0.310 6.371 1.00 94.56 99 LEU A C 1
ATOM 780 O O . LEU A 1 99 ? 3.078 0.633 6.937 1.00 94.56 99 LEU A O 1
ATOM 784 N N . HIS A 1 100 ? 4.996 -0.523 6.933 1.00 92.56 100 HIS A N 1
ATOM 785 C CA . HIS A 1 100 ? 4.764 -1.187 8.213 1.00 92.56 100 HIS A CA 1
ATOM 786 C C . HIS A 1 100 ? 4.800 -0.225 9.403 1.00 92.56 100 HIS A C 1
ATOM 788 O O . HIS A 1 100 ? 4.164 -0.507 10.410 1.00 92.56 100 HIS A O 1
ATOM 794 N N . SER A 1 101 ? 5.468 0.928 9.287 1.00 91.19 101 SER A N 1
ATOM 795 C CA . SER A 1 101 ? 5.417 1.978 10.316 1.00 91.19 101 SER A CA 1
ATOM 796 C C . SER A 1 101 ? 4.072 2.726 10.370 1.00 91.19 101 SER A C 1
ATOM 798 O O . SER A 1 101 ? 3.795 3.447 11.332 1.00 91.19 101 SER A O 1
ATOM 800 N N . PHE A 1 102 ? 3.216 2.558 9.353 1.00 90.94 102 PHE A N 1
ATOM 801 C CA . PHE A 1 102 ? 1.899 3.191 9.252 1.00 90.94 102 PHE A CA 1
ATOM 802 C C . PHE A 1 102 ? 0.828 2.440 10.047 1.00 90.94 102 PHE A C 1
ATOM 804 O O . PHE A 1 102 ? -0.135 1.896 9.510 1.00 90.94 102 PHE A O 1
ATOM 811 N N . ASP A 1 103 ? 1.023 2.363 11.353 1.00 78.56 103 ASP A N 1
ATOM 812 C CA . ASP A 1 103 ? 0.091 1.724 12.284 1.00 78.56 103 ASP A CA 1
ATOM 813 C C . ASP A 1 103 ? 0.266 2.176 13.744 1.00 78.56 103 ASP A C 1
ATOM 815 O O . ASP A 1 103 ? -0.493 1.754 14.624 1.00 78.56 103 ASP A O 1
ATOM 819 N N . ALA A 1 104 ? 1.232 3.068 13.989 1.00 65.88 104 ALA A N 1
ATOM 820 C CA . ALA A 1 104 ? 1.465 3.741 15.255 1.00 65.88 104 ALA A CA 1
ATOM 821 C C . ALA A 1 104 ? 0.388 4.813 15.484 1.00 65.88 104 ALA A C 1
ATOM 823 O O . ALA A 1 104 ? 0.636 6.019 15.423 1.00 65.88 104 ALA A O 1
ATOM 824 N N . ALA A 1 105 ? -0.848 4.379 15.727 1.00 57.62 105 ALA A N 1
ATOM 825 C CA . ALA A 1 105 ? -1.828 5.254 16.348 1.00 57.62 105 ALA A CA 1
ATOM 826 C C . ALA A 1 105 ? -1.262 5.710 17.710 1.00 57.62 105 ALA A C 1
ATOM 828 O O . ALA A 1 105 ? -0.767 4.865 18.462 1.00 57.62 105 ALA A O 1
ATOM 829 N N . PRO A 1 106 ? -1.315 7.010 18.055 1.00 55.50 106 PRO A N 1
ATOM 830 C CA . PRO A 1 106 ? -0.962 7.449 19.396 1.00 55.50 106 PRO A CA 1
ATOM 831 C C . PRO A 1 106 ? -1.821 6.682 20.403 1.00 55.50 106 PRO A C 1
ATOM 833 O O . PRO A 1 106 ? -3.046 6.668 20.272 1.00 55.50 106 PRO A O 1
ATOM 836 N N . LEU A 1 107 ? -1.187 6.043 21.388 1.00 54.25 107 LEU A N 1
ATOM 837 C CA . LEU A 1 107 ? -1.876 5.585 22.592 1.00 54.25 107 LEU A CA 1
ATOM 838 C C . LEU A 1 107 ? -2.469 6.836 23.259 1.00 54.25 107 LEU A C 1
ATOM 840 O O . LEU A 1 107 ? -1.723 7.638 23.818 1.00 54.25 107 LEU A O 1
ATOM 844 N N . THR A 1 108 ? -3.775 7.055 23.110 1.00 48.94 108 THR A N 1
ATOM 845 C CA . THR A 1 108 ? -4.517 8.117 23.808 1.00 48.94 108 THR A CA 1
ATOM 846 C C . THR A 1 108 ? -5.148 7.582 25.071 1.00 48.94 108 THR A C 1
ATOM 848 O O . THR A 1 108 ? -5.812 6.526 24.954 1.00 48.94 108 THR A O 1
#

InterPro domains:
  IPR002683 PsbP, C-terminal [PF01789] (23-103)
  IPR016123 Mog1/PsbP, alpha/beta/alpha sandwich [SSF55724] (22-104)

Radius of gyration: 18.31 Å; chains: 1; bounding box: 46×35×60 Å

Secondary structure (DSSP, 8-state):
--------PPPPHHHHTT----TTEEEEEEEEEEEEE-TTS-EEEEEEEEEEETTTEEEEEEEEEEEETTEEEEEEEEEE-BTTB---HHHHHHHHHHHHTTT-----

Sequence (108 aa):
MQNNWNKQSSPPLFASFGLSLDESTKDVELIGVAERSSQGGLQVYEFEYIIDSTRGGMKRIFSAAFVNSKKLYLLNIAHMDKPESPLDSHTRTMLEQVLHSFDAAPLT